Protein AF-A0A1Y1NAJ1-F1 (afdb_monomer)

Mean predicted aligned error: 9.15 Å

Foldseek 3Di:
DVLLDQWDWDDDPFKIWIDHPVDTDIDGPVCVVVVVPDPDPPPPDDDDLVVNVVVDDLAQDPVVLVVLVLVLVPDDDPDPVCSLVVCVSVQVNSCVRQPPTDDSSHRPNPNVVSVPDDPPDDDDD

Sequence (125 aa):
ELVYSRRAVFFFEDAVTWECHCDLWQGSAANMTKILRGKKPACTNRLSEAAFAFQHTEWPDMDEYARLAMDYSMRRVTMVDDSISAFAGVTHVLSRIFQGGFAYGMPLMFIDIALLWRPQATIRR

Nearest PDB structures (foldseek):
  6irz-assembly1_A  TM=4.802E-01  e=8.568E-01  Danio rerio
  6irx-assembly1_A  TM=4.973E-01  e=1.321E+00  Danio rerio

Solvent-accessible surface area (backbone atoms only — not comparable to full-atom values): 8013 Å² total; per-residue (Å²): 107,76,72,74,47,70,59,51,76,46,80,53,98,67,35,36,35,42,38,39,92,85,49,79,46,75,46,42,68,92,49,47,74,68,55,74,69,50,90,69,81,78,84,74,77,75,77,56,69,60,81,64,47,79,81,53,69,95,56,70,52,66,68,61,50,50,50,55,52,50,64,53,67,74,51,90,62,95,54,69,89,47,47,61,68,69,46,41,59,48,52,60,62,47,33,81,53,31,56,90,22,62,57,98,88,33,48,55,71,46,41,80,62,50,70,68,66,70,75,91,62,85,81,82,128

pLDDT: mean 78.79, std 12.57, range [47.34, 96.12]

Secondary structure (DSSP, 8-state):
--TT-SEEEEE-SSEEEEEETTEEEEEEGGGHHHHHTS-PPP--PPPPTHHHHTTS-SS--HHHHHHHHHHHHTS--S-STTHHHHHHHHHHHHTTTSTT-EETTEEGGGHHHHTT---SS----

Organism: Photinus pyralis (NCBI:txid7054)

Structure (mmCIF, N/CA/C/O backbone):
data_AF-A0A1Y1NAJ1-F1
#
_entry.id   AF-A0A1Y1NAJ1-F1
#
loop_
_atom_site.group_PDB
_atom_site.id
_atom_site.type_symbol
_atom_site.label_atom_id
_atom_site.label_alt_id
_atom_site.label_comp_id
_atom_site.label_asym_id
_atom_site.label_entity_id
_atom_site.label_seq_id
_atom_site.pdbx_PDB_ins_code
_atom_site.Cartn_x
_atom_site.Cartn_y
_atom_site.Cartn_z
_atom_site.occupancy
_atom_site.B_iso_or_equiv
_atom_site.auth_seq_id
_atom_site.auth_comp_id
_atom_site.auth_asym_id
_atom_site.auth_atom_id
_atom_site.pdbx_PDB_model_num
ATOM 1 N N . GLU A 1 1 ? -4.974 0.702 2.551 1.00 57.81 1 GLU A N 1
ATOM 2 C CA . GLU A 1 1 ? -4.559 0.054 3.808 1.00 57.81 1 GLU A CA 1
ATOM 3 C C . GLU A 1 1 ? -5.310 -1.238 4.075 1.00 57.81 1 GLU A C 1
ATOM 5 O O . GLU A 1 1 ? -4.630 -2.234 4.235 1.00 57.81 1 GLU A O 1
ATOM 10 N N . LEU A 1 2 ? -6.654 -1.288 4.042 1.00 70.44 2 LEU A N 1
ATOM 11 C CA . LEU A 1 2 ? -7.366 -2.578 4.182 1.00 70.44 2 LEU A CA 1
ATOM 12 C C . LEU A 1 2 ? -6.961 -3.613 3.134 1.00 70.44 2 LEU A C 1
ATOM 14 O O . LEU A 1 2 ? -6.801 -4.786 3.451 1.00 70.44 2 LEU A O 1
ATOM 18 N N . VAL A 1 3 ? -6.743 -3.148 1.906 1.00 69.62 3 VAL A N 1
ATOM 19 C CA . VAL A 1 3 ? -6.163 -3.932 0.818 1.00 69.62 3 VAL A CA 1
ATOM 20 C C . VAL A 1 3 ? -4.799 -4.481 1.282 1.00 69.62 3 VAL A C 1
ATOM 22 O O . VAL A 1 3 ? -3.856 -3.719 1.492 1.00 69.62 3 VAL A O 1
ATOM 25 N N . TYR A 1 4 ? -4.767 -5.795 1.535 1.00 72.88 4 TYR A N 1
ATOM 26 C CA . TYR A 1 4 ? -3.705 -6.620 2.152 1.00 72.88 4 TYR A CA 1
ATOM 27 C C . TYR A 1 4 ? -3.408 -6.464 3.648 1.00 72.88 4 TYR A C 1
ATOM 29 O O . TYR A 1 4 ? -2.492 -7.123 4.155 1.00 72.88 4 TYR A O 1
ATOM 37 N N . SER A 1 5 ? -4.173 -5.674 4.401 1.00 76.19 5 SER A N 1
ATOM 38 C CA . SER A 1 5 ? -4.005 -5.650 5.857 1.00 76.19 5 SER A CA 1
ATOM 39 C C . SER A 1 5 ? -4.424 -6.979 6.472 1.00 76.19 5 SER A C 1
ATOM 41 O O . SER A 1 5 ? -5.558 -7.426 6.340 1.00 76.19 5 SER A O 1
ATOM 43 N N . ARG A 1 6 ? -3.506 -7.613 7.209 1.00 75.25 6 ARG A N 1
ATOM 44 C CA . ARG A 1 6 ? -3.812 -8.846 7.962 1.00 75.25 6 ARG A CA 1
ATOM 45 C C . ARG A 1 6 ? -4.620 -8.582 9.228 1.00 75.25 6 ARG A C 1
ATOM 47 O O . ARG A 1 6 ? -5.241 -9.494 9.776 1.00 75.25 6 ARG A O 1
ATOM 54 N N . ARG A 1 7 ? -4.469 -7.368 9.753 1.00 80.31 7 ARG A N 1
ATOM 55 C CA . ARG A 1 7 ? -5.064 -6.864 10.984 1.00 80.31 7 ARG A CA 1
ATOM 56 C C . ARG A 1 7 ? -5.368 -5.394 10.753 1.00 80.31 7 ARG A C 1
ATOM 58 O O . ARG A 1 7 ? -4.480 -4.683 10.288 1.00 80.31 7 ARG A O 1
ATOM 65 N N . ALA A 1 8 ? -6.571 -4.960 11.084 1.00 83.69 8 ALA A N 1
ATOM 66 C CA . ALA A 1 8 ? -6.966 -3.566 10.976 1.00 83.69 8 ALA A CA 1
ATOM 67 C C . ALA A 1 8 ? -7.537 -3.087 12.307 1.00 83.69 8 ALA A C 1
ATOM 69 O O . ALA A 1 8 ? -8.144 -3.857 13.052 1.00 83.69 8 ALA A O 1
ATOM 70 N N . VAL A 1 9 ? -7.305 -1.812 12.613 1.00 85.62 9 VAL A N 1
ATOM 71 C CA . VAL A 1 9 ? -7.950 -1.123 13.729 1.00 85.62 9 VAL A CA 1
ATOM 72 C C . VAL A 1 9 ? -8.700 0.069 13.171 1.00 85.62 9 VAL A C 1
ATOM 74 O O . VAL A 1 9 ? -8.114 0.911 12.497 1.00 85.62 9 VAL A O 1
ATOM 77 N N . PHE A 1 10 ? -9.987 0.141 13.479 1.00 86.12 10 PHE A N 1
ATOM 78 C CA . PHE A 1 10 ? -10.861 1.246 13.133 1.00 86.12 10 PHE A CA 1
ATOM 79 C C . PHE A 1 10 ? -11.200 2.026 14.388 1.00 86.12 10 PHE A C 1
ATOM 81 O O . PHE A 1 10 ? -11.637 1.453 15.390 1.00 86.12 10 PHE A O 1
ATOM 88 N N . PHE A 1 11 ? -11.026 3.336 14.306 1.00 85.75 11 PHE A N 1
ATOM 89 C CA . PHE A 1 11 ? -11.429 4.268 15.342 1.00 85.75 11 PHE A CA 1
ATOM 90 C C . PHE A 1 11 ? -12.707 4.966 14.885 1.00 85.75 11 PHE A C 1
ATOM 92 O O . PHE A 1 11 ? -12.735 5.602 13.834 1.00 85.75 11 PHE A O 1
ATOM 99 N N . PHE A 1 12 ? -13.757 4.819 15.680 1.00 85.81 12 PHE A N 1
ATOM 100 C CA . PHE A 1 12 ? -15.009 5.559 15.591 1.00 85.81 12 PHE A CA 1
ATOM 101 C C . PHE A 1 12 ? -15.105 6.499 16.797 1.00 85.81 12 PHE A C 1
ATOM 103 O O . PHE A 1 12 ? -14.289 6.414 17.713 1.00 85.81 12 PHE A O 1
ATOM 110 N N . GLU A 1 13 ? -16.109 7.374 16.809 1.00 86.69 13 GLU A N 1
ATOM 111 C CA . GLU A 1 13 ? -16.298 8.360 17.882 1.00 86.69 13 GLU A CA 1
ATOM 112 C C . GLU A 1 13 ? -16.389 7.696 19.270 1.00 86.69 13 GLU A C 1
ATOM 114 O O . GLU A 1 13 ? -15.624 8.040 20.168 1.00 86.69 13 GLU A O 1
ATOM 119 N N . ASP A 1 14 ? -17.210 6.646 19.401 1.00 86.06 14 ASP A N 1
ATOM 120 C CA . ASP A 1 14 ? -17.446 5.957 20.683 1.00 86.06 14 ASP A CA 1
ATOM 121 C C . ASP A 1 14 ? -16.907 4.517 20.746 1.00 86.06 14 ASP A C 1
ATOM 123 O O . ASP A 1 14 ? -17.021 3.832 21.774 1.00 86.06 14 ASP A O 1
ATOM 127 N N . ALA A 1 15 ? -16.316 4.028 19.653 1.00 83.88 15 ALA A N 1
ATOM 128 C CA . ALA A 1 15 ? -15.922 2.632 19.513 1.00 83.88 15 ALA A CA 1
ATOM 129 C C . ALA A 1 15 ? -14.570 2.464 18.820 1.00 83.88 15 ALA A C 1
ATOM 131 O O . ALA A 1 15 ? -14.211 3.186 17.898 1.00 83.88 15 ALA A O 1
ATOM 132 N N . VAL A 1 16 ? -13.847 1.429 19.227 1.00 86.19 16 VAL A N 1
ATOM 133 C CA . VAL A 1 16 ? -12.663 0.926 18.541 1.00 86.19 16 VAL A CA 1
ATOM 134 C C . VAL A 1 16 ? -12.959 -0.497 18.109 1.00 86.19 16 VAL A C 1
ATOM 136 O O . VAL A 1 16 ? -13.377 -1.328 18.917 1.00 86.19 16 VAL A O 1
ATOM 139 N N . THR A 1 17 ? -12.738 -0.774 16.832 1.00 86.81 17 THR A N 1
ATOM 140 C CA . THR A 1 17 ? -12.868 -2.118 16.272 1.00 86.81 17 THR A CA 1
ATOM 141 C C . THR A 1 17 ? -11.488 -2.602 15.874 1.00 86.81 17 THR A C 1
ATOM 143 O O . THR A 1 17 ? -10.755 -1.881 15.211 1.00 86.81 17 THR A O 1
ATOM 146 N N . TRP A 1 18 ? -11.114 -3.803 16.288 1.00 84.62 18 TRP A N 1
ATOM 147 C CA . TRP A 1 18 ? -9.959 -4.516 15.766 1.00 84.62 18 TRP A CA 1
ATOM 148 C C . TRP A 1 18 ? -10.478 -5.732 15.025 1.00 84.62 18 TRP A C 1
ATOM 150 O O . TRP A 1 18 ? -11.289 -6.481 15.562 1.00 84.62 18 TRP A O 1
ATOM 160 N N . GLU A 1 19 ? -9.986 -5.956 13.823 1.00 83.81 19 GLU A N 1
ATOM 161 C CA . GLU A 1 19 ? -10.303 -7.159 13.075 1.00 83.81 19 GLU A CA 1
ATOM 162 C C . GLU A 1 19 ? -9.037 -7.832 12.577 1.00 83.81 19 GLU A C 1
ATOM 164 O O . GLU A 1 19 ? -8.013 -7.204 12.292 1.00 83.81 19 GLU A O 1
ATOM 169 N N . CYS A 1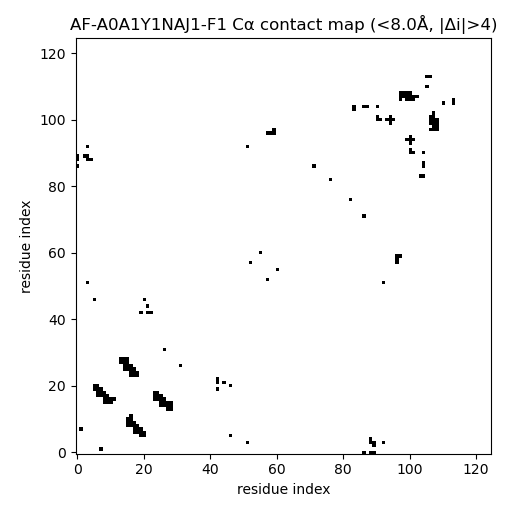 20 ? -9.125 -9.144 12.463 1.00 82.38 20 CYS A N 1
ATOM 170 C CA . CYS A 1 20 ? -8.209 -9.969 11.714 1.00 82.38 20 CYS A CA 1
ATOM 171 C C . CYS A 1 20 ? -9.001 -11.132 11.114 1.00 82.38 20 CYS A C 1
ATOM 173 O O . CYS A 1 20 ? -10.161 -11.355 11.442 1.00 82.38 20 CYS A O 1
ATOM 175 N N . HIS A 1 21 ? -8.351 -11.958 10.306 1.00 78.25 21 HIS A N 1
ATOM 176 C CA . HIS A 1 21 ? -9.003 -13.148 9.755 1.00 78.25 21 HIS A CA 1
ATOM 177 C C . HIS A 1 21 ? -9.461 -14.194 10.784 1.00 78.25 21 HIS A C 1
ATOM 179 O O . HIS A 1 21 ? -10.247 -15.073 10.447 1.00 78.25 21 HIS A O 1
ATOM 185 N N . CYS A 1 22 ? -8.902 -14.158 11.997 1.00 75.81 22 CYS A N 1
ATOM 186 C CA . CYS A 1 22 ? -9.213 -15.101 13.067 1.00 75.81 22 CYS A CA 1
ATOM 187 C C . CYS A 1 22 ? -10.423 -14.663 13.900 1.00 75.81 22 CYS A C 1
ATOM 189 O O . CYS A 1 22 ? -11.040 -15.498 14.553 1.00 75.81 22 CYS A O 1
ATOM 191 N N . ASP A 1 23 ? -10.641 -13.353 14.009 1.00 76.81 23 ASP A N 1
ATOM 192 C CA . ASP A 1 23 ? -11.385 -12.761 15.115 1.00 76.81 23 ASP A CA 1
ATOM 193 C C . ASP A 1 23 ? -11.731 -11.300 14.799 1.00 76.81 23 ASP A C 1
ATOM 195 O O . ASP A 1 23 ? -10.928 -10.570 14.209 1.00 76.81 23 ASP A O 1
ATOM 199 N N . LEU A 1 24 ? -12.920 -10.887 15.227 1.00 81.38 24 LEU A N 1
ATOM 200 C CA . LEU A 1 24 ? -13.433 -9.529 15.136 1.00 81.38 24 LEU A CA 1
ATOM 201 C C . LEU A 1 24 ? -13.774 -9.080 16.550 1.00 81.38 24 LEU A C 1
ATOM 203 O O . LEU A 1 24 ? -14.589 -9.687 17.242 1.00 81.38 24 LEU A O 1
ATOM 207 N N . TRP A 1 25 ? -13.176 -7.976 16.967 1.00 79.38 25 TRP A N 1
ATOM 208 C CA . TRP A 1 25 ? -13.399 -7.403 18.276 1.00 79.38 25 TRP A CA 1
ATOM 209 C C . TRP A 1 25 ? -13.857 -5.958 18.159 1.00 79.38 25 TRP A C 1
ATOM 211 O O . TRP A 1 25 ? -13.247 -5.158 17.458 1.00 79.38 25 TRP A O 1
ATOM 221 N N . GLN A 1 26 ? -14.869 -5.601 18.939 1.00 80.56 26 GLN A N 1
ATOM 222 C CA . GLN A 1 26 ? -15.329 -4.231 19.094 1.00 80.56 26 GLN A CA 1
ATOM 223 C C . GLN A 1 26 ? -15.395 -3.893 20.583 1.00 80.56 26 GLN A C 1
ATOM 225 O O . GLN A 1 26 ? -15.893 -4.677 21.393 1.00 80.56 26 GLN A O 1
ATOM 230 N N . GLY A 1 27 ? -14.880 -2.730 20.964 1.00 76.00 27 GLY A N 1
ATOM 231 C CA . GLY A 1 27 ? -14.983 -2.224 22.327 1.00 76.00 27 GLY A CA 1
ATOM 232 C C . GLY A 1 27 ? -15.138 -0.714 22.360 1.00 76.00 27 GLY A C 1
ATOM 233 O O . GLY A 1 27 ? -14.733 -0.015 21.440 1.00 76.00 27 GLY A O 1
ATOM 234 N N . SER A 1 28 ? -15.722 -0.198 23.439 1.00 76.81 28 SER A N 1
ATOM 235 C CA . SER A 1 28 ? -15.787 1.247 23.670 1.00 76.81 28 SER A CA 1
ATOM 236 C C . SER A 1 28 ? -14.439 1.779 24.162 1.00 76.81 28 SER A C 1
ATOM 238 O O . SER A 1 28 ? -13.753 1.108 24.947 1.00 76.81 28 SER A O 1
ATOM 240 N N . ALA A 1 29 ? -14.085 3.003 23.757 1.00 68.38 29 ALA A N 1
ATOM 241 C CA . ALA A 1 29 ? -12.868 3.694 24.192 1.00 68.38 29 ALA A CA 1
ATOM 242 C C . ALA A 1 29 ? -12.727 3.736 25.730 1.00 68.38 29 ALA A C 1
ATOM 244 O O . ALA A 1 29 ? -11.625 3.578 26.259 1.00 68.38 29 ALA A O 1
ATOM 245 N N . ALA A 1 30 ? -13.847 3.822 26.458 1.00 68.12 30 ALA A N 1
ATOM 246 C CA . ALA A 1 30 ? -13.886 3.854 27.922 1.00 68.12 30 ALA A CA 1
ATOM 247 C C . ALA A 1 30 ? -13.422 2.548 28.605 1.00 68.12 30 ALA A C 1
ATOM 249 O O . ALA A 1 30 ? -13.000 2.570 29.760 1.00 68.12 30 ALA A O 1
ATOM 250 N N . ASN A 1 31 ? -13.468 1.404 27.910 1.00 64.88 31 ASN A N 1
ATOM 251 C CA . ASN A 1 31 ? -13.120 0.087 28.464 1.00 64.88 31 ASN A CA 1
ATOM 252 C C . ASN A 1 31 ? -11.846 -0.524 27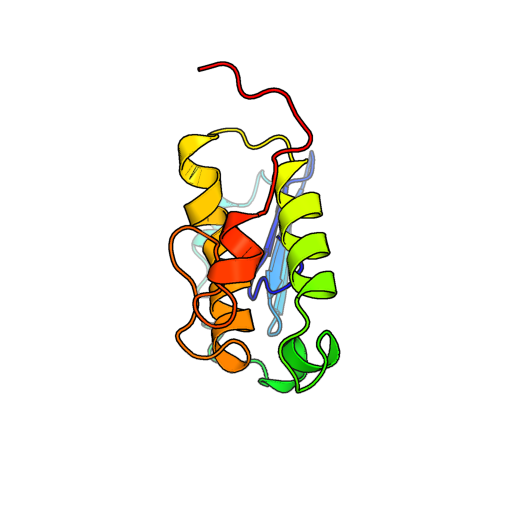.854 1.00 64.88 31 ASN A C 1
ATOM 254 O O . ASN A 1 31 ? -11.504 -1.671 28.159 1.00 64.88 31 ASN A O 1
ATOM 258 N N . MET A 1 32 ? -11.105 0.230 27.034 1.00 63.28 32 MET A N 1
ATOM 259 C CA . MET A 1 32 ? -9.930 -0.266 26.306 1.00 63.28 32 MET A CA 1
ATOM 260 C C . MET A 1 32 ? -8.851 -0.852 27.239 1.00 63.28 32 MET A C 1
ATOM 262 O O . MET A 1 32 ? -8.270 -1.898 26.951 1.00 63.28 32 MET A O 1
ATOM 266 N N . THR A 1 33 ? -8.637 -0.251 28.414 1.00 62.91 33 THR A N 1
ATOM 267 C CA . THR A 1 33 ? -7.625 -0.686 29.399 1.00 62.91 33 THR A CA 1
ATOM 268 C C . THR A 1 33 ? -7.950 -2.019 30.079 1.00 62.91 33 THR A C 1
ATOM 270 O O . THR A 1 33 ? -7.040 -2.800 30.362 1.00 62.91 33 THR A O 1
ATOM 273 N N . LYS A 1 34 ? -9.233 -2.324 30.317 1.00 61.94 34 LYS A N 1
ATOM 274 C CA . LYS A 1 34 ? -9.662 -3.633 30.845 1.00 61.94 34 LYS A CA 1
ATOM 275 C C . LYS A 1 34 ? -9.476 -4.739 29.811 1.00 61.94 34 LYS A C 1
ATOM 277 O O . LYS A 1 34 ? -9.191 -5.876 30.174 1.00 61.94 34 LYS A O 1
ATOM 282 N N . ILE A 1 35 ? -9.601 -4.396 28.533 1.00 57.28 35 ILE A N 1
ATOM 283 C CA . ILE A 1 35 ? -9.610 -5.362 27.436 1.00 57.28 35 ILE A CA 1
ATOM 284 C C . ILE A 1 35 ? -8.189 -5.688 26.958 1.00 57.28 35 ILE A C 1
ATOM 286 O O . ILE A 1 35 ? -7.901 -6.853 26.694 1.00 57.28 35 ILE A O 1
ATOM 290 N N . LEU A 1 36 ? -7.271 -4.713 26.951 1.00 61.75 36 LEU A N 1
ATOM 291 C CA . LEU A 1 36 ? -5.839 -4.946 26.697 1.00 61.75 36 LEU A CA 1
ATOM 292 C C . LEU A 1 36 ? -5.172 -5.845 27.756 1.00 61.75 36 LEU A C 1
ATOM 294 O O . LEU A 1 36 ? -4.140 -6.450 27.487 1.00 61.75 36 LEU A O 1
ATOM 298 N N . ARG A 1 37 ? -5.758 -5.948 28.958 1.00 61.03 37 ARG A N 1
ATOM 299 C CA . ARG A 1 37 ? -5.285 -6.837 30.034 1.00 61.03 37 ARG A CA 1
ATOM 300 C C . ARG A 1 37 ? -5.771 -8.284 29.904 1.00 61.03 37 ARG A C 1
ATOM 302 O O . ARG A 1 37 ? -5.236 -9.157 30.585 1.00 61.03 37 ARG A O 1
ATOM 309 N N . GLY A 1 38 ? -6.772 -8.556 29.067 1.00 61.03 38 GLY A N 1
ATOM 310 C CA . GLY A 1 38 ? -7.253 -9.916 28.832 1.00 61.03 38 GLY A CA 1
ATOM 311 C C . GLY A 1 38 ? -6.254 -10.713 27.993 1.00 61.03 38 GLY A C 1
ATOM 312 O O . GLY A 1 38 ? -5.795 -10.233 26.959 1.00 61.03 38 GLY A O 1
ATOM 313 N N . LYS A 1 39 ? -5.932 -11.949 28.402 1.00 57.88 39 LYS A N 1
ATOM 314 C CA . LYS A 1 39 ? -5.173 -12.892 27.564 1.00 57.88 39 LYS A CA 1
ATOM 315 C C . LYS A 1 39 ? -6.032 -13.291 26.360 1.00 57.88 39 LYS A C 1
ATOM 317 O O . LYS A 1 39 ? -6.752 -14.282 26.419 1.00 57.88 39 LYS A O 1
ATOM 322 N N . LYS A 1 40 ? -5.985 -12.510 25.281 1.00 63.97 40 LYS A N 1
ATOM 323 C CA . LYS A 1 40 ? -6.564 -12.929 24.002 1.00 63.97 40 LYS A CA 1
ATOM 324 C C . LYS A 1 40 ? -5.682 -14.027 23.397 1.00 63.97 40 LYS A C 1
ATOM 326 O O . LYS A 1 40 ? -4.455 -13.917 23.485 1.00 63.97 40 LYS A O 1
ATOM 331 N N . PRO A 1 41 ? -6.265 -15.086 22.810 1.00 64.06 41 PRO A N 1
ATOM 332 C CA . PRO A 1 41 ? -5.480 -16.069 22.080 1.00 64.06 41 PRO A CA 1
ATOM 333 C C . PRO A 1 41 ? -4.710 -15.355 20.965 1.00 64.06 41 PRO A C 1
ATOM 335 O O . PRO A 1 41 ? -5.253 -14.502 20.261 1.00 64.06 41 PRO A O 1
ATOM 338 N N . ALA A 1 42 ? -3.421 -15.661 20.828 1.00 68.06 42 ALA A N 1
ATOM 339 C CA . ALA A 1 42 ? -2.634 -15.120 19.733 1.00 68.06 42 ALA A CA 1
ATOM 340 C C . ALA A 1 42 ? -3.244 -15.603 18.408 1.00 68.06 42 ALA A C 1
ATOM 342 O O . ALA A 1 42 ? -3.466 -16.799 18.233 1.00 68.06 42 ALA A O 1
ATOM 343 N N . CYS A 1 43 ? -3.508 -14.686 17.473 1.00 70.31 43 CYS A N 1
ATOM 344 C CA . CYS A 1 43 ? -3.931 -15.049 16.119 1.00 70.31 43 CYS A CA 1
ATOM 345 C C . CYS A 1 43 ? -2.727 -15.673 15.393 1.00 70.31 43 CYS A C 1
ATOM 347 O O . CYS A 1 43 ? -1.909 -14.965 14.795 1.00 70.31 43 CYS A O 1
ATOM 349 N N . THR A 1 44 ? -2.590 -16.993 15.559 1.00 69.19 44 THR A N 1
ATOM 350 C CA . THR A 1 44 ? -1.545 -17.864 14.997 1.00 69.19 44 THR A CA 1
ATOM 351 C C . THR A 1 44 ? -1.977 -18.544 13.706 1.00 69.19 44 THR A C 1
ATOM 353 O O . THR A 1 44 ? -1.122 -19.090 13.005 1.00 69.19 44 THR A O 1
ATOM 356 N N . ASN A 1 45 ? -3.273 -18.502 13.371 1.00 68.62 45 ASN A N 1
ATOM 357 C CA . ASN A 1 45 ? -3.740 -19.007 12.092 1.00 68.62 45 ASN A CA 1
ATOM 358 C C . ASN A 1 45 ? -3.023 -18.252 10.973 1.00 68.62 45 ASN A C 1
ATOM 360 O O . ASN A 1 45 ? -2.843 -17.031 10.998 1.00 68.62 45 ASN A O 1
ATOM 364 N N . ARG A 1 46 ? -2.531 -19.019 10.005 1.00 62.00 46 ARG A N 1
ATOM 365 C CA . ARG A 1 46 ? -2.014 -18.446 8.775 1.00 62.00 46 ARG A CA 1
ATOM 366 C C . ARG A 1 46 ? -3.218 -18.169 7.898 1.00 62.00 46 ARG A C 1
ATOM 368 O O . ARG A 1 46 ? -3.976 -19.083 7.587 1.00 62.00 46 ARG A O 1
ATOM 375 N N . LEU A 1 47 ? -3.362 -16.918 7.477 1.00 64.94 47 LEU A N 1
ATOM 376 C CA . LEU A 1 47 ? -4.179 -16.618 6.313 1.00 64.94 47 LEU A CA 1
ATOM 377 C C . LEU A 1 47 ? -3.670 -17.473 5.163 1.00 64.94 47 LEU A C 1
ATOM 379 O O . LEU A 1 47 ? -2.469 -17.451 4.874 1.00 64.94 47 LEU A O 1
ATOM 383 N N . SER A 1 48 ? -4.578 -18.233 4.548 1.00 63.12 48 SER A N 1
ATOM 384 C CA . SER A 1 48 ? -4.279 -18.864 3.270 1.00 63.12 48 SER A CA 1
ATOM 385 C C . SER A 1 48 ? -3.746 -17.782 2.344 1.00 63.12 48 SER A C 1
ATOM 387 O O . SER A 1 48 ? -4.294 -16.683 2.285 1.00 63.12 48 SER A O 1
ATOM 389 N N . GLU A 1 49 ? -2.667 -18.078 1.635 1.00 56.69 49 GLU A N 1
ATOM 390 C CA . GLU A 1 49 ? -2.131 -17.181 0.617 1.00 56.69 49 GLU A CA 1
ATOM 391 C C . GLU A 1 49 ? -3.206 -16.812 -0.415 1.00 56.69 49 GLU A C 1
ATOM 393 O O . GLU A 1 49 ? -3.295 -15.656 -0.821 1.00 56.69 49 GLU A O 1
ATOM 398 N N . ALA A 1 50 ? -4.134 -17.739 -0.679 1.00 57.44 50 ALA A N 1
ATOM 399 C CA . ALA A 1 50 ? -5.322 -17.518 -1.493 1.00 57.44 50 ALA A CA 1
ATOM 400 C C . ALA A 1 50 ? -6.225 -16.380 -0.975 1.00 57.44 50 ALA A C 1
ATOM 402 O O . ALA A 1 50 ? -6.811 -15.657 -1.770 1.00 57.44 50 ALA A O 1
ATOM 403 N N . ALA A 1 51 ? -6.298 -16.151 0.342 1.00 59.34 51 ALA A N 1
ATOM 404 C CA . ALA A 1 51 ? -7.107 -15.072 0.918 1.00 5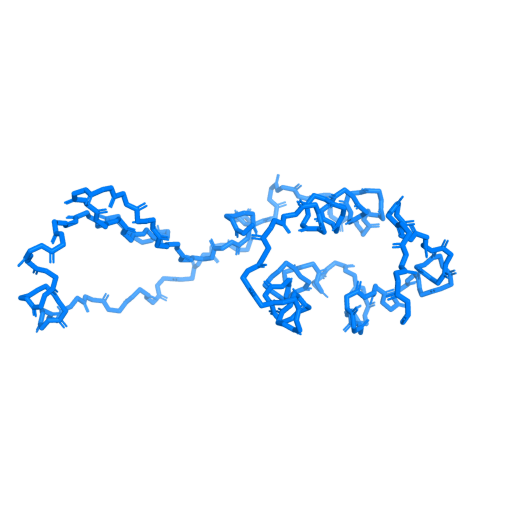9.34 51 ALA A CA 1
ATOM 405 C C . ALA A 1 51 ? -6.612 -13.668 0.523 1.00 59.34 51 ALA A C 1
ATOM 407 O O . ALA A 1 51 ? -7.377 -12.711 0.584 1.00 59.34 51 ALA A O 1
ATOM 408 N N . PHE A 1 52 ? -5.348 -13.554 0.106 1.00 58.50 52 PHE A N 1
ATOM 409 C CA . PHE A 1 52 ? -4.788 -12.343 -0.495 1.00 58.50 52 PHE A CA 1
ATOM 410 C C . PHE A 1 52 ? -4.686 -12.441 -2.023 1.00 58.50 52 PHE A C 1
ATOM 412 O O . PHE A 1 52 ? -4.689 -11.418 -2.697 1.00 58.50 52 PHE A O 1
ATOM 419 N N . ALA A 1 53 ? -4.597 -13.661 -2.562 1.00 48.22 53 ALA A N 1
ATOM 420 C CA . ALA A 1 53 ? -4.308 -13.926 -3.969 1.00 48.22 53 ALA A CA 1
ATOM 421 C C . ALA A 1 53 ? -5.541 -13.997 -4.887 1.00 48.22 53 ALA A C 1
ATOM 423 O O . ALA A 1 53 ? -5.369 -14.012 -6.095 1.00 48.22 53 ALA A O 1
ATOM 424 N N . PHE A 1 54 ? -6.775 -13.966 -4.371 1.00 47.34 54 PHE A N 1
ATOM 425 C CA . PHE A 1 54 ? -7.959 -13.796 -5.234 1.00 47.34 54 PHE A CA 1
ATOM 426 C C . PHE A 1 54 ? -8.182 -12.348 -5.707 1.00 47.34 54 PHE A C 1
ATOM 428 O O . PHE A 1 54 ? -9.119 -12.101 -6.462 1.00 47.34 54 PHE A O 1
ATOM 435 N N . GLN A 1 55 ? -7.358 -11.389 -5.262 1.00 56.75 55 GLN A N 1
ATOM 436 C CA . GLN A 1 55 ? -7.431 -9.995 -5.718 1.00 56.75 55 GLN A CA 1
ATOM 437 C C . GLN A 1 55 ? -6.482 -9.683 -6.883 1.00 56.75 55 GLN A C 1
ATOM 439 O O . GLN A 1 55 ? -6.705 -8.678 -7.541 1.00 56.75 55 GLN A O 1
ATOM 444 N N . HIS A 1 56 ? -5.496 -10.543 -7.172 1.00 60.44 56 HIS A N 1
ATOM 445 C CA . HIS A 1 56 ? -4.492 -10.323 -8.221 1.00 60.44 56 HIS A CA 1
ATOM 446 C C . HIS A 1 56 ? -4.516 -11.422 -9.256 1.00 60.44 56 HIS A C 1
ATOM 448 O O . HIS A 1 56 ? -4.812 -12.578 -8.956 1.00 60.44 56 HIS A O 1
ATOM 454 N N . THR A 1 57 ? -4.119 -11.071 -10.472 1.00 64.50 57 THR A N 1
ATOM 455 C CA . THR A 1 57 ? -3.759 -12.084 -11.460 1.00 64.50 57 THR A CA 1
ATOM 456 C C . THR A 1 57 ? -2.516 -12.847 -10.981 1.00 64.50 57 THR A C 1
ATOM 458 O O . THR A 1 57 ? -1.693 -12.309 -10.241 1.00 64.50 57 THR A O 1
ATOM 461 N N . GLU A 1 58 ? -2.342 -14.100 -11.409 1.00 73.94 58 GLU A N 1
ATOM 462 C CA . GLU A 1 58 ? -1.129 -14.891 -11.112 1.00 73.94 58 GLU A CA 1
ATOM 463 C C . GLU A 1 58 ? 0.152 -14.279 -11.718 1.00 73.94 58 GLU A C 1
ATOM 465 O O . GLU A 1 58 ? 1.260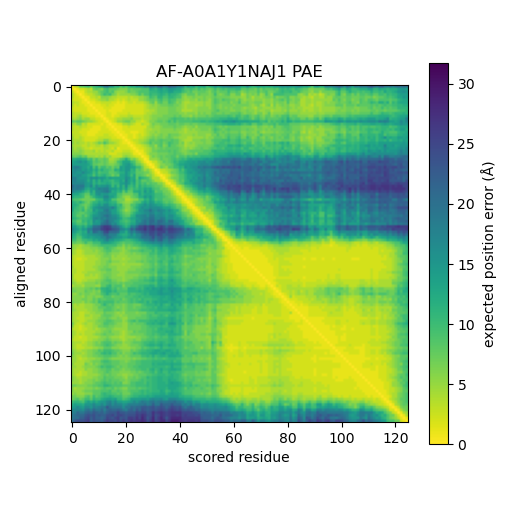 -14.753 -11.468 1.00 73.94 58 GLU A O 1
ATOM 470 N N . TRP A 1 59 ? 0.000 -13.218 -12.511 1.00 83.00 59 TRP A N 1
ATOM 471 C CA . TRP A 1 59 ? 1.048 -12.528 -13.237 1.00 83.00 59 TRP A CA 1
ATOM 472 C C . TRP A 1 59 ? 1.233 -11.105 -12.692 1.00 83.00 59 TRP A C 1
ATOM 474 O O . TRP A 1 59 ? 0.292 -10.496 -12.179 1.00 83.00 59 TRP A O 1
ATOM 484 N N . PRO A 1 60 ? 2.447 -10.544 -12.779 1.00 89.12 60 PRO A N 1
ATOM 485 C CA . PRO A 1 60 ? 2.700 -9.195 -12.298 1.00 89.12 60 PRO A CA 1
ATOM 486 C C . PRO A 1 60 ? 2.038 -8.163 -13.230 1.00 89.12 60 PRO A C 1
ATOM 488 O O . PRO A 1 60 ? 2.512 -7.913 -14.337 1.00 89.12 60 PRO A O 1
ATOM 491 N N . ASP A 1 61 ? 0.934 -7.569 -12.770 1.00 89.19 61 ASP A N 1
ATOM 492 C CA . ASP A 1 61 ? 0.162 -6.546 -13.486 1.00 89.19 61 ASP A CA 1
ATOM 493 C C . ASP A 1 61 ? 0.597 -5.133 -13.050 1.00 89.19 61 ASP A C 1
ATOM 495 O O . ASP A 1 61 ? 0.334 -4.676 -11.931 1.00 89.19 61 ASP A O 1
ATOM 499 N N . MET A 1 62 ? 1.282 -4.428 -13.954 1.00 88.81 62 MET A N 1
ATOM 500 C CA . MET A 1 62 ? 1.754 -3.063 -13.715 1.00 88.81 62 MET A CA 1
ATOM 501 C C . MET A 1 62 ? 0.632 -2.024 -13.658 1.00 88.81 62 MET A C 1
ATOM 503 O O . MET A 1 62 ? 0.786 -1.032 -12.944 1.00 88.81 62 MET A O 1
ATOM 507 N N . ASP A 1 63 ? -0.486 -2.231 -14.354 1.00 88.12 63 ASP A N 1
ATOM 508 C CA . ASP A 1 63 ? -1.626 -1.311 -14.318 1.00 88.12 63 ASP A CA 1
ATOM 509 C C . ASP A 1 63 ? -2.349 -1.412 -12.977 1.00 88.12 63 ASP A C 1
ATOM 511 O O . ASP A 1 63 ? -2.739 -0.406 -12.378 1.00 88.12 63 ASP A O 1
ATOM 515 N N . GLU A 1 64 ? -2.496 -2.632 -12.465 1.00 87.25 64 GLU A N 1
ATOM 516 C CA . GLU A 1 64 ? -3.012 -2.860 -11.123 1.00 87.25 64 GLU A CA 1
ATOM 517 C C . GLU A 1 64 ? -2.108 -2.242 -10.055 1.00 87.25 64 GLU A C 1
ATOM 519 O O . GLU A 1 64 ? -2.588 -1.512 -9.180 1.00 87.25 64 GLU A O 1
ATOM 524 N N . TYR A 1 65 ? -0.797 -2.464 -10.160 1.00 89.69 65 TYR A N 1
ATOM 525 C CA . TYR A 1 65 ? 0.158 -1.841 -9.256 1.00 89.69 65 TYR A CA 1
ATOM 526 C C . TYR A 1 65 ? 0.089 -0.307 -9.308 1.00 89.69 65 TYR A C 1
ATOM 528 O O . TYR A 1 65 ? 0.058 0.347 -8.261 1.00 89.69 65 TYR A O 1
ATOM 536 N N . ALA A 1 66 ? 0.009 0.273 -10.509 1.00 89.88 66 ALA A N 1
ATOM 537 C CA . ALA A 1 66 ? -0.122 1.712 -10.695 1.00 89.88 66 ALA A CA 1
ATOM 538 C C . ALA A 1 66 ? -1.381 2.255 -10.009 1.00 89.88 66 ALA A C 1
ATOM 540 O O . ALA A 1 66 ? -1.301 3.270 -9.317 1.00 89.88 66 ALA A O 1
ATOM 541 N N . ARG A 1 67 ? -2.527 1.570 -10.134 1.00 87.19 67 ARG A N 1
ATOM 542 C CA . ARG A 1 67 ? -3.768 1.942 -9.432 1.00 87.19 67 ARG A CA 1
ATOM 543 C C . ARG A 1 67 ? -3.588 1.938 -7.916 1.00 87.19 67 ARG A C 1
ATOM 545 O O . ARG A 1 67 ? -3.917 2.930 -7.275 1.00 87.19 67 ARG A O 1
ATOM 552 N N . LEU A 1 68 ? -3.002 0.882 -7.350 1.00 88.56 68 LEU A N 1
ATOM 553 C CA . LEU A 1 68 ? -2.751 0.788 -5.906 1.00 88.56 68 LEU A CA 1
ATOM 554 C C . LEU A 1 68 ? -1.831 1.907 -5.398 1.00 88.56 68 LEU A C 1
ATOM 556 O O . LEU A 1 68 ? -2.102 2.506 -4.355 1.00 88.56 68 LEU A O 1
ATOM 560 N N . ALA A 1 69 ? -0.755 2.198 -6.132 1.00 89.62 69 ALA A N 1
ATOM 561 C CA . ALA A 1 69 ? 0.182 3.263 -5.790 1.00 89.62 69 ALA A CA 1
ATOM 562 C C . ALA A 1 69 ? -0.468 4.654 -5.899 1.00 89.62 69 ALA A C 1
ATOM 564 O O . ALA A 1 69 ? -0.311 5.476 -4.994 1.00 89.62 69 ALA A O 1
ATOM 565 N N . MET A 1 70 ? -1.245 4.908 -6.959 1.00 86.75 70 MET A N 1
ATOM 566 C CA . MET A 1 70 ? -1.988 6.160 -7.141 1.00 86.75 70 MET A CA 1
ATOM 567 C C . MET A 1 70 ? -3.026 6.363 -6.031 1.00 86.75 70 MET A C 1
ATOM 569 O O . MET A 1 70 ? -2.986 7.390 -5.349 1.00 86.75 70 MET A O 1
ATOM 573 N N . ASP A 1 71 ? -3.876 5.369 -5.771 1.00 86.25 71 ASP A N 1
ATOM 574 C CA . ASP A 1 71 ? -4.895 5.413 -4.715 1.00 86.25 71 ASP A CA 1
ATOM 575 C C . ASP A 1 71 ? -4.286 5.630 -3.330 1.00 86.25 71 ASP A C 1
ATOM 577 O O . ASP A 1 71 ? -4.888 6.262 -2.457 1.00 86.25 71 ASP A O 1
ATOM 581 N N . TYR A 1 72 ? -3.094 5.082 -3.095 1.00 86.75 72 TYR A N 1
ATOM 582 C CA . TYR A 1 72 ? -2.368 5.319 -1.861 1.00 86.75 72 TYR A CA 1
ATOM 583 C C . TYR A 1 72 ? -1.806 6.745 -1.797 1.00 86.75 72 TYR A C 1
ATOM 585 O O . TYR A 1 72 ? -1.967 7.415 -0.779 1.00 86.75 72 TYR A O 1
ATOM 593 N N . SER A 1 73 ? -1.214 7.239 -2.888 1.00 84.50 73 SER A N 1
ATOM 594 C CA . SER A 1 73 ? -0.611 8.578 -2.961 1.00 84.50 73 SER A CA 1
ATOM 595 C C . SER A 1 73 ? -1.613 9.724 -2.777 1.00 84.50 73 SER A C 1
ATOM 597 O O . SER A 1 73 ? -1.253 10.784 -2.271 1.00 84.50 73 SER A O 1
ATOM 599 N N . MET A 1 74 ? -2.884 9.511 -3.133 1.00 85.25 74 MET A N 1
ATOM 600 C CA . MET A 1 74 ? -3.955 10.497 -2.952 1.00 85.25 74 MET A CA 1
ATOM 601 C C . MET A 1 74 ? -4.420 10.629 -1.494 1.00 85.25 74 MET A C 1
ATOM 603 O O . MET A 1 74 ? -5.217 11.514 -1.168 1.00 85.25 74 MET A O 1
ATOM 607 N N . ARG A 1 75 ? -3.961 9.752 -0.594 1.00 82.94 75 ARG A N 1
ATOM 608 C CA . ARG A 1 75 ? -4.377 9.769 0.809 1.00 82.94 75 ARG A CA 1
ATOM 609 C C . ARG A 1 75 ? -3.704 10.911 1.557 1.00 82.94 75 ARG A C 1
ATOM 611 O O . ARG A 1 75 ? -2.512 11.168 1.424 1.00 82.94 75 ARG A O 1
ATOM 618 N N . ARG A 1 76 ? -4.471 11.546 2.442 1.00 82.12 76 ARG A N 1
ATOM 619 C CA . ARG A 1 76 ? -3.932 12.483 3.431 1.00 82.12 76 ARG A CA 1
ATOM 620 C C . ARG A 1 76 ? -3.292 11.689 4.566 1.00 82.12 76 ARG A C 1
ATOM 622 O O . ARG A 1 76 ? -3.978 11.286 5.499 1.00 82.12 76 ARG A O 1
ATOM 629 N N . VAL A 1 77 ? -1.990 11.451 4.459 1.00 81.12 77 VAL A N 1
ATOM 630 C CA . VAL A 1 77 ? -1.186 10.880 5.545 1.00 81.12 77 VAL A CA 1
ATOM 631 C C . VAL A 1 77 ? -0.771 11.976 6.527 1.00 81.12 77 VAL A C 1
ATOM 633 O O . VAL A 1 77 ? -0.466 13.096 6.121 1.00 81.12 77 VAL A O 1
ATOM 636 N N . THR A 1 78 ? -0.778 11.664 7.824 1.00 85.56 78 THR A N 1
ATOM 637 C CA . THR A 1 78 ? -0.366 12.610 8.877 1.00 85.56 78 THR A CA 1
ATOM 638 C C . THR A 1 78 ? 1.126 12.930 8.788 1.00 85.56 78 THR A C 1
ATOM 640 O O . THR A 1 78 ? 1.513 14.080 8.971 1.00 85.56 78 THR A O 1
ATOM 643 N N . MET A 1 79 ? 1.943 11.919 8.475 1.00 86.81 79 MET A N 1
ATOM 644 C CA . MET A 1 79 ? 3.389 12.028 8.284 1.00 86.81 79 MET A CA 1
ATOM 645 C C . MET A 1 79 ? 3.733 11.570 6.867 1.00 86.81 79 MET A C 1
ATOM 647 O O . MET A 1 79 ? 3.581 10.396 6.534 1.00 86.81 79 MET A O 1
ATOM 651 N N . VAL A 1 80 ? 4.158 12.504 6.014 1.00 84.50 80 VAL A N 1
ATOM 652 C CA . VAL A 1 80 ? 4.466 12.214 4.600 1.00 84.50 80 VAL A CA 1
ATOM 653 C C . VAL A 1 80 ? 5.730 11.366 4.468 1.00 84.50 80 VAL A C 1
ATOM 655 O O . VAL A 1 80 ? 5.790 10.494 3.602 1.00 84.50 80 VAL A O 1
ATOM 658 N N . ASP A 1 81 ? 6.698 11.559 5.363 1.00 86.88 81 ASP A N 1
ATOM 659 C CA . ASP A 1 81 ? 7.967 10.821 5.366 1.00 86.88 81 ASP A CA 1
ATOM 660 C C . ASP A 1 81 ? 7.769 9.312 5.594 1.00 86.88 81 ASP A C 1
ATOM 662 O O . ASP A 1 81 ? 8.524 8.493 5.073 1.00 86.88 81 ASP A O 1
ATOM 666 N N . ASP A 1 82 ? 6.685 8.930 6.276 1.00 87.88 82 ASP A N 1
ATOM 667 C CA . ASP A 1 82 ? 6.330 7.532 6.530 1.00 87.88 82 ASP A CA 1
ATOM 668 C C . ASP A 1 82 ? 5.499 6.904 5.401 1.00 87.88 82 ASP A C 1
ATOM 670 O O . ASP A 1 82 ? 5.134 5.730 5.482 1.00 87.88 82 ASP A O 1
ATOM 674 N N . SER A 1 83 ? 5.194 7.646 4.331 1.00 87.06 83 SER A N 1
ATOM 675 C CA . SER A 1 83 ? 4.315 7.180 3.249 1.00 87.06 83 SER A CA 1
ATOM 676 C C . SER A 1 83 ? 4.793 5.869 2.618 1.00 87.06 83 SER A C 1
ATOM 678 O O . SER A 1 83 ? 3.992 4.945 2.477 1.00 87.06 83 SER A O 1
ATOM 680 N N . ILE A 1 84 ? 6.090 5.751 2.306 1.00 87.94 84 ILE A N 1
ATOM 681 C CA . ILE A 1 84 ? 6.688 4.533 1.734 1.00 87.94 84 ILE A CA 1
ATOM 682 C C . ILE A 1 84 ? 6.644 3.382 2.745 1.00 87.94 84 ILE A C 1
ATOM 684 O O . ILE A 1 84 ? 6.274 2.264 2.387 1.00 87.94 84 ILE A O 1
ATOM 688 N N . SER A 1 85 ? 6.979 3.652 4.009 1.00 88.56 85 SER A N 1
ATOM 689 C CA . SER A 1 85 ? 6.946 2.656 5.086 1.00 88.56 85 SER A CA 1
ATOM 690 C C . SER A 1 85 ? 5.537 2.107 5.301 1.00 88.56 85 SER A C 1
ATOM 692 O O . SER A 1 85 ? 5.351 0.898 5.419 1.00 88.56 85 SER A O 1
ATOM 694 N N . ALA A 1 86 ? 4.527 2.972 5.282 1.00 86.81 86 ALA A N 1
ATOM 695 C CA . ALA A 1 86 ? 3.133 2.574 5.414 1.00 86.81 86 ALA A CA 1
ATOM 696 C C . ALA A 1 86 ? 2.586 1.894 4.136 1.00 86.81 86 ALA A C 1
ATOM 698 O O . ALA A 1 86 ? 1.718 1.024 4.221 1.00 86.81 86 ALA A O 1
ATOM 699 N N . PHE A 1 87 ? 3.163 2.166 2.958 1.00 88.12 87 PHE A N 1
ATOM 700 C CA . PHE A 1 87 ? 2.870 1.421 1.726 1.00 88.12 87 PHE A CA 1
ATOM 701 C C . PHE A 1 87 ? 3.548 0.037 1.670 1.00 88.12 87 PHE A C 1
ATOM 703 O O . PHE A 1 87 ? 3.139 -0.822 0.886 1.00 88.12 87 PHE A O 1
ATOM 710 N N . ALA A 1 88 ? 4.542 -0.232 2.525 1.00 88.19 88 ALA A N 1
ATOM 711 C CA . ALA A 1 88 ? 5.320 -1.472 2.495 1.00 88.19 88 ALA A CA 1
ATOM 712 C C . ALA A 1 88 ? 4.480 -2.743 2.712 1.00 88.19 88 ALA A C 1
ATOM 714 O O . ALA A 1 88 ? 4.855 -3.820 2.253 1.00 88.19 88 ALA A O 1
ATOM 715 N N . GLY A 1 89 ? 3.324 -2.639 3.377 1.00 83.44 89 GLY A N 1
ATOM 716 C CA . GLY A 1 89 ? 2.392 -3.762 3.510 1.00 83.44 89 GLY A CA 1
ATOM 717 C C . GLY A 1 89 ? 1.876 -4.264 2.156 1.00 83.44 89 GLY A C 1
ATOM 718 O O . GLY A 1 89 ? 1.785 -5.473 1.944 1.00 83.44 89 GLY A O 1
ATOM 719 N N . VAL A 1 90 ? 1.611 -3.343 1.224 1.00 86.69 90 VAL A N 1
ATOM 720 C CA . VAL A 1 90 ? 1.160 -3.653 -0.139 1.00 86.69 90 VAL A CA 1
ATOM 721 C C . VAL A 1 90 ? 2.290 -4.289 -0.940 1.00 86.69 90 VAL A C 1
ATOM 723 O O . VAL A 1 90 ? 2.141 -5.395 -1.463 1.00 86.69 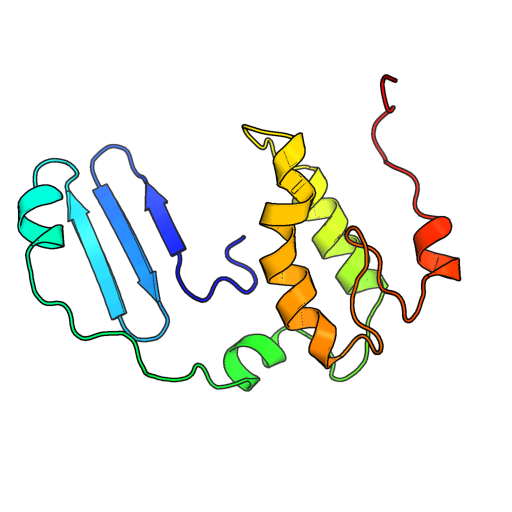90 VAL A O 1
ATOM 726 N N . THR A 1 91 ? 3.453 -3.638 -0.984 1.00 90.31 91 THR A N 1
ATOM 727 C CA . THR A 1 91 ? 4.603 -4.132 -1.757 1.00 90.31 91 THR A CA 1
ATOM 728 C C . THR A 1 91 ? 5.142 -5.456 -1.217 1.00 90.31 91 THR A C 1
ATOM 730 O O . THR A 1 91 ? 5.603 -6.290 -1.994 1.00 90.31 91 THR A O 1
ATOM 733 N N . HIS A 1 92 ? 5.023 -5.718 0.089 1.00 87.56 92 HIS A N 1
ATOM 734 C CA . HIS A 1 92 ? 5.380 -7.008 0.676 1.00 87.56 92 HIS A CA 1
ATOM 735 C C . HIS A 1 92 ? 4.524 -8.152 0.122 1.00 87.56 92 HIS A C 1
ATOM 737 O O . HIS A 1 92 ? 5.059 -9.216 -0.188 1.00 87.56 92 HIS A O 1
ATOM 743 N N . VAL A 1 93 ? 3.212 -7.956 -0.033 1.00 84.38 93 VAL A N 1
ATOM 744 C CA . VAL A 1 93 ? 2.339 -8.987 -0.616 1.00 84.38 93 VAL A CA 1
ATOM 745 C C . VAL A 1 93 ? 2.621 -9.159 -2.104 1.00 84.38 93 VAL A C 1
ATOM 747 O O . VAL A 1 93 ? 2.821 -10.286 -2.555 1.00 84.38 93 VAL A O 1
ATOM 750 N N . LEU A 1 94 ? 2.752 -8.058 -2.842 1.00 88.12 94 LEU A N 1
ATOM 751 C CA . LEU A 1 94 ? 3.035 -8.093 -4.276 1.00 88.12 94 LEU A CA 1
ATOM 752 C C . LEU A 1 94 ? 4.435 -8.636 -4.611 1.00 88.12 94 LEU A C 1
ATOM 754 O O . LEU A 1 94 ? 4.643 -9.150 -5.705 1.00 88.12 94 LEU A O 1
ATOM 758 N N . SER A 1 95 ? 5.397 -8.608 -3.682 1.00 89.56 95 SER A N 1
ATOM 759 C CA . SER A 1 95 ? 6.755 -9.144 -3.906 1.00 89.56 95 SER A CA 1
ATOM 760 C C . SER A 1 95 ? 6.796 -10.636 -4.257 1.00 89.56 95 SER A C 1
ATOM 762 O O . SER A 1 95 ? 7.810 -11.132 -4.740 1.00 89.56 95 SER A O 1
ATOM 764 N N . ARG A 1 96 ? 5.692 -11.356 -4.030 1.00 86.06 96 ARG A N 1
ATOM 765 C CA . ARG A 1 96 ? 5.545 -12.771 -4.386 1.00 86.06 96 ARG A CA 1
ATOM 766 C C . ARG A 1 96 ? 5.312 -12.987 -5.880 1.00 86.06 96 ARG A C 1
ATOM 768 O O . ARG A 1 96 ? 5.673 -14.044 -6.384 1.00 86.06 96 ARG A O 1
ATOM 775 N N . ILE A 1 97 ? 4.734 -11.996 -6.563 1.00 87.25 97 ILE A N 1
ATOM 776 C CA . ILE A 1 97 ? 4.467 -12.027 -8.010 1.00 87.25 97 ILE A CA 1
ATOM 777 C C . ILE A 1 97 ? 5.442 -11.129 -8.791 1.00 87.25 97 ILE A C 1
ATOM 779 O O . ILE A 1 97 ? 5.865 -11.488 -9.886 1.00 87.25 97 ILE A O 1
ATOM 783 N N . PHE A 1 98 ? 5.874 -10.002 -8.212 1.00 91.38 98 PHE A N 1
ATOM 784 C CA . PHE A 1 98 ? 6.888 -9.118 -8.794 1.00 91.38 98 PHE A CA 1
ATOM 785 C C . PHE A 1 98 ? 8.291 -9.606 -8.429 1.00 91.38 98 PHE A C 1
ATOM 787 O O . PHE A 1 98 ? 8.778 -9.371 -7.319 1.00 91.38 98 PHE A O 1
ATOM 794 N N . GLN A 1 99 ? 8.961 -10.277 -9.368 1.00 91.44 99 GLN A N 1
ATOM 795 C CA . GLN A 1 99 ? 10.303 -10.814 -9.141 1.00 91.44 99 GLN A CA 1
ATOM 796 C C . GLN A 1 99 ? 11.310 -9.713 -8.786 1.00 91.44 99 GLN A C 1
ATOM 798 O O . GLN A 1 99 ? 11.283 -8.607 -9.321 1.00 91.44 99 GLN A O 1
ATOM 803 N N . GLY A 1 100 ? 12.205 -10.018 -7.847 1.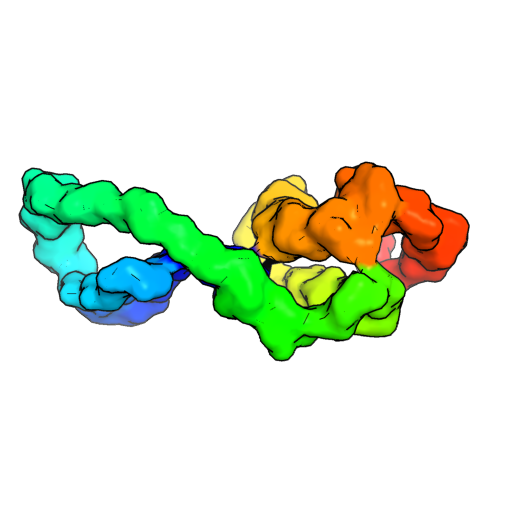00 93.31 100 GLY A N 1
ATOM 804 C CA . GLY A 1 100 ? 13.130 -9.033 -7.281 1.00 93.31 100 GLY A CA 1
ATOM 805 C C . GLY A 1 100 ? 12.486 -8.098 -6.251 1.00 93.31 100 GLY A C 1
ATOM 806 O O . GLY A 1 100 ? 13.204 -7.439 -5.506 1.00 93.31 100 GLY A O 1
ATOM 807 N N . GLY A 1 101 ? 11.157 -8.081 -6.129 1.00 94.06 101 GLY A N 1
ATOM 808 C CA . GLY A 1 101 ? 10.446 -7.265 -5.154 1.00 94.06 101 GLY A CA 1
ATOM 809 C C . GLY A 1 101 ? 10.460 -5.778 -5.504 1.00 94.06 101 GLY A C 1
ATOM 810 O O . GLY A 1 101 ? 10.355 -5.390 -6.669 1.00 94.06 101 GLY A O 1
ATOM 811 N N . PHE A 1 102 ? 10.546 -4.939 -4.470 1.00 94.88 102 PHE A N 1
ATOM 812 C CA . PHE A 1 102 ? 10.369 -3.494 -4.586 1.00 94.88 102 PHE A CA 1
ATOM 813 C C . PHE A 1 102 ? 11.493 -2.725 -3.892 1.00 94.88 102 PHE A C 1
ATOM 815 O O . PHE A 1 102 ? 11.923 -3.096 -2.800 1.00 94.88 102 PHE A O 1
ATOM 822 N N . ALA A 1 103 ? 11.898 -1.601 -4.482 1.00 93.25 103 ALA A N 1
ATOM 823 C CA . ALA A 1 103 ? 12.799 -0.623 -3.876 1.00 93.25 103 ALA A CA 1
ATOM 824 C C . ALA A 1 103 ? 12.132 0.756 -3.877 1.00 93.25 103 ALA A C 1
ATOM 826 O O . ALA A 1 103 ? 11.669 1.206 -4.918 1.00 93.25 103 ALA A O 1
ATOM 827 N N . TYR A 1 104 ? 12.050 1.418 -2.718 1.00 90.88 104 TYR A N 1
ATOM 828 C CA . TYR A 1 104 ? 11.391 2.730 -2.566 1.00 90.88 104 TYR A CA 1
ATOM 829 C C . TYR A 1 104 ? 9.959 2.798 -3.137 1.00 90.88 104 TYR A C 1
ATOM 831 O O . TYR A 1 104 ? 9.525 3.839 -3.617 1.00 90.88 104 TYR A O 1
ATOM 839 N N . GLY A 1 105 ? 9.219 1.683 -3.113 1.00 90.81 105 GLY A N 1
ATOM 840 C CA . GLY A 1 105 ? 7.897 1.606 -3.743 1.00 90.81 105 GLY A CA 1
ATOM 841 C C . GLY A 1 105 ? 7.940 1.534 -5.275 1.00 90.81 105 GLY A C 1
ATOM 842 O O . GLY A 1 105 ? 6.980 1.919 -5.927 1.00 90.81 105 GLY A O 1
ATOM 843 N N . MET A 1 106 ? 9.028 1.052 -5.876 1.00 93.56 106 MET A N 1
ATOM 844 C CA . MET A 1 106 ? 9.118 0.762 -7.311 1.00 93.56 106 MET A CA 1
ATOM 845 C C . MET A 1 106 ? 9.386 -0.731 -7.538 1.00 93.56 106 MET A C 1
ATOM 847 O O . MET A 1 106 ? 10.269 -1.277 -6.870 1.00 93.56 106 MET A O 1
ATOM 851 N N . PRO A 1 107 ? 8.661 -1.401 -8.452 1.00 95.06 107 PRO A N 1
ATOM 852 C CA . PRO A 1 107 ? 8.873 -2.809 -8.768 1.00 95.06 107 PRO A CA 1
ATOM 853 C C . PRO A 1 107 ? 10.189 -2.970 -9.527 1.00 95.06 107 PRO 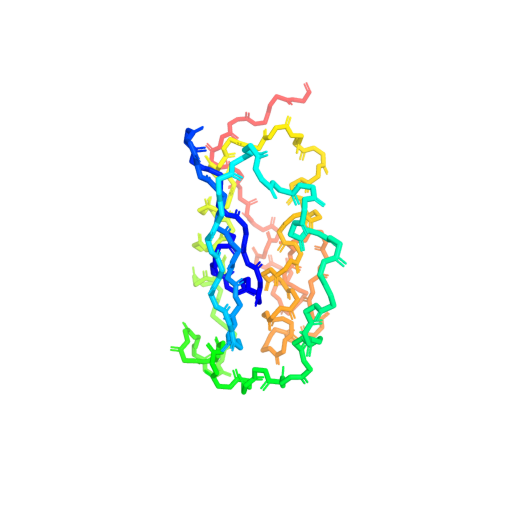A C 1
ATOM 855 O O . PRO A 1 107 ? 10.354 -2.413 -10.610 1.00 95.06 107 PRO A O 1
ATOM 858 N N . LEU A 1 108 ? 11.123 -3.757 -8.984 1.00 96.12 108 LEU A N 1
ATOM 859 C CA . LEU A 1 108 ? 12.433 -3.962 -9.615 1.00 96.12 108 LEU A CA 1
ATOM 860 C C . LEU A 1 108 ? 12.325 -4.698 -10.957 1.00 96.12 108 LEU A C 1
ATOM 862 O O . LEU A 1 108 ? 13.104 -4.427 -11.866 1.00 96.12 108 LEU A O 1
ATOM 866 N N . MET A 1 109 ? 11.325 -5.573 -11.092 1.00 95.00 109 MET A N 1
ATOM 867 C CA . MET A 1 109 ? 11.005 -6.303 -12.322 1.00 95.00 109 MET A CA 1
ATOM 868 C C . MET A 1 109 ? 10.751 -5.396 -13.535 1.00 95.00 109 MET A C 1
ATOM 870 O O . MET A 1 109 ? 11.044 -5.790 -14.657 1.00 95.00 109 MET A O 1
ATOM 874 N N . PHE A 1 110 ? 10.216 -4.195 -13.299 1.00 94.50 110 PHE A N 1
ATOM 875 C CA . PHE A 1 110 ? 9.824 -3.224 -14.324 1.00 94.50 110 PHE A CA 1
ATOM 876 C C . PHE A 1 110 ? 10.382 -1.840 -13.990 1.00 94.50 110 PHE A C 1
ATOM 878 O O . PHE A 1 110 ? 9.682 -0.830 -14.086 1.00 94.50 110 PHE A O 1
ATOM 885 N N . ILE A 1 111 ? 11.625 -1.789 -13.505 1.00 93.88 111 ILE A N 1
ATOM 886 C CA . ILE A 1 111 ? 12.226 -0.539 -13.032 1.00 93.88 111 ILE A CA 1
ATOM 887 C C . ILE A 1 111 ? 12.345 0.500 -14.152 1.00 93.88 111 ILE A C 1
ATOM 889 O O . ILE A 1 111 ? 12.141 1.684 -13.917 1.00 93.88 111 ILE A O 1
ATOM 893 N N . ASP A 1 112 ? 12.610 0.060 -15.378 1.00 94.44 112 ASP A N 1
ATOM 894 C CA . ASP A 1 112 ? 12.631 0.885 -16.583 1.00 94.44 112 ASP A CA 1
ATOM 895 C C . ASP A 1 112 ? 11.294 1.599 -16.825 1.00 94.44 112 ASP A C 1
ATOM 897 O O . ASP A 1 112 ? 11.280 2.795 -17.110 1.00 94.44 112 ASP A O 1
ATOM 901 N N . ILE A 1 113 ? 10.177 0.896 -16.631 1.00 92.44 113 ILE A N 1
ATOM 902 C CA . ILE A 1 113 ? 8.823 1.452 -16.724 1.00 92.44 113 ILE A CA 1
ATOM 903 C C . ILE A 1 113 ? 8.508 2.320 -15.498 1.00 92.44 113 ILE A C 1
ATOM 905 O O . ILE A 1 113 ? 7.978 3.422 -15.640 1.00 92.44 113 ILE A O 1
ATOM 909 N N . ALA A 1 114 ? 8.851 1.861 -14.292 1.00 91.50 114 ALA A N 1
ATOM 910 C CA . ALA A 1 114 ? 8.581 2.576 -13.045 1.00 91.50 114 ALA A CA 1
ATOM 911 C C . ALA A 1 114 ? 9.300 3.935 -12.983 1.00 91.50 114 ALA A C 1
ATOM 913 O O . ALA A 1 114 ? 8.743 4.903 -12.474 1.00 91.50 114 ALA A O 1
ATOM 914 N N . LEU A 1 115 ? 10.497 4.048 -13.567 1.00 90.50 115 LEU A N 1
ATOM 915 C CA . LEU A 1 115 ? 11.236 5.311 -13.673 1.00 90.50 115 LEU A CA 1
ATOM 916 C C . LEU A 1 115 ? 10.538 6.356 -14.559 1.00 90.50 115 LEU A C 1
ATOM 918 O O . LEU A 1 115 ? 10.852 7.544 -14.469 1.00 90.50 115 LEU A O 1
ATOM 922 N N . LEU A 1 116 ? 9.587 5.943 -15.400 1.00 90.12 116 LEU A N 1
ATOM 923 C CA . LEU A 1 116 ? 8.778 6.852 -16.213 1.00 90.12 116 LEU A CA 1
ATOM 924 C C . LEU A 1 116 ? 7.580 7.423 -15.444 1.00 90.12 116 LEU A C 1
ATOM 926 O O . LEU A 1 116 ? 6.907 8.321 -15.961 1.00 90.12 116 LEU A O 1
ATOM 930 N N . TRP A 1 117 ? 7.297 6.935 -14.231 1.00 86.81 117 TRP A N 1
ATOM 931 C CA . TRP A 1 117 ? 6.195 7.438 -13.420 1.00 86.81 117 TRP A CA 1
ATOM 932 C C . TRP A 1 117 ? 6.380 8.912 -13.085 1.00 86.81 117 TRP A C 1
ATOM 934 O O . TRP A 1 117 ? 7.409 9.352 -12.571 1.00 86.81 117 TRP A O 1
ATOM 944 N N . ARG A 1 118 ? 5.332 9.687 -13.366 1.00 78.31 118 ARG A N 1
ATOM 945 C CA . ARG A 1 118 ? 5.272 11.104 -13.031 1.00 78.31 118 ARG A CA 1
ATOM 946 C C . ARG A 1 118 ? 4.238 11.315 -11.935 1.00 78.31 118 ARG A C 1
ATOM 948 O O . ARG A 1 118 ? 3.117 10.822 -12.069 1.00 78.31 118 ARG A O 1
ATOM 955 N N . PRO A 1 119 ? 4.574 12.064 -10.876 1.00 70.75 119 PRO A N 1
ATOM 956 C CA . PRO A 1 119 ? 3.583 12.468 -9.895 1.00 70.75 119 PRO A CA 1
ATOM 957 C C . PRO A 1 119 ? 2.518 13.316 -10.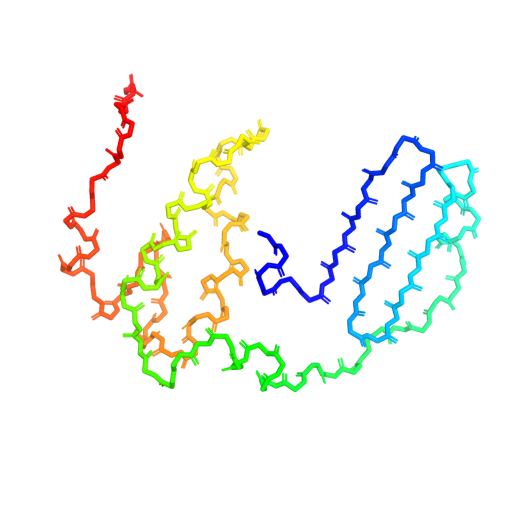596 1.00 70.75 119 PRO A C 1
ATOM 959 O O . PRO A 1 119 ? 2.839 14.228 -11.359 1.00 70.75 119 PRO A O 1
ATOM 962 N N . GLN A 1 120 ? 1.246 13.019 -10.337 1.00 67.50 120 GLN A N 1
ATOM 963 C CA . GLN A 1 120 ? 0.145 13.828 -10.866 1.00 67.50 120 GLN A CA 1
ATOM 964 C C . GLN A 1 120 ? 0.083 15.214 -10.204 1.00 67.50 120 GLN A C 1
ATOM 966 O O . GLN A 1 120 ? -0.392 16.171 -10.810 1.00 67.50 120 GLN A O 1
ATOM 971 N N . ALA A 1 121 ? 0.596 15.341 -8.977 1.00 64.38 121 ALA A N 1
ATOM 972 C CA . ALA A 1 121 ? 0.717 16.611 -8.273 1.00 64.38 121 ALA A CA 1
ATOM 973 C C . ALA A 1 121 ? 2.082 17.267 -8.530 1.00 64.38 121 ALA A C 1
ATOM 975 O O . ALA A 1 121 ? 3.115 16.598 -8.598 1.00 64.38 121 ALA A O 1
ATOM 976 N N . THR A 1 122 ? 2.106 18.599 -8.615 1.00 61.59 122 THR A N 1
ATOM 977 C CA . THR A 1 122 ? 3.355 19.364 -8.673 1.00 61.59 122 THR A CA 1
ATOM 978 C C . THR A 1 122 ? 4.158 19.139 -7.393 1.00 61.59 122 THR A C 1
ATOM 980 O O . THR A 1 122 ? 3.727 19.558 -6.316 1.00 61.59 122 THR A O 1
ATOM 983 N N . ILE A 1 123 ? 5.332 18.516 -7.499 1.00 59.22 123 ILE A N 1
ATOM 984 C CA . ILE A 1 123 ? 6.285 18.446 -6.388 1.00 59.22 123 ILE A CA 1
ATOM 985 C C . ILE A 1 123 ? 6.773 19.872 -6.110 1.00 59.22 123 ILE A C 1
ATOM 987 O O . ILE A 1 123 ? 7.441 20.474 -6.953 1.00 59.22 123 ILE A O 1
ATOM 991 N N . ARG A 1 124 ? 6.461 20.419 -4.930 1.00 55.69 124 ARG A N 1
ATOM 992 C CA . ARG A 1 124 ? 7.239 21.536 -4.385 1.00 55.69 124 ARG A CA 1
ATOM 993 C C . ARG 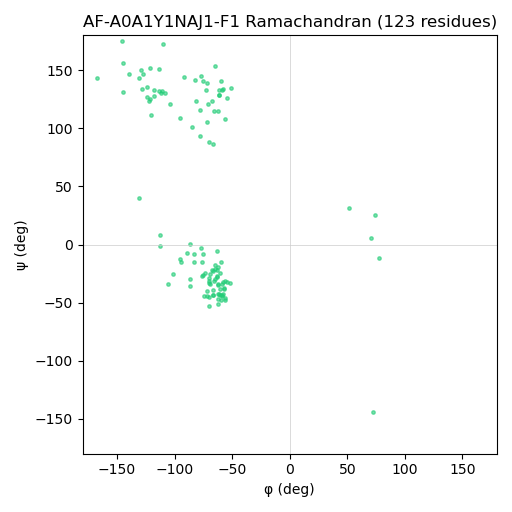A 1 124 ? 8.524 20.943 -3.814 1.00 55.69 124 ARG A C 1
ATOM 995 O O . ARG A 1 124 ? 8.449 20.099 -2.926 1.00 55.69 124 ARG A O 1
ATOM 1002 N N . ARG A 1 125 ? 9.656 21.318 -4.407 1.00 48.22 125 ARG A N 1
ATOM 1003 C CA . ARG A 1 125 ? 10.991 21.026 -3.876 1.00 48.22 125 ARG A CA 1
ATOM 1004 C C . ARG A 1 125 ? 11.311 21.949 -2.714 1.00 48.22 125 ARG A C 1
ATOM 1006 O O . ARG A 1 125 ? 10.881 23.122 -2.788 1.00 48.22 125 ARG A O 1
#

Radius of gyration: 17.78 Å; Cα contacts (8 Å, |Δi|>4): 94; chains: 1; bounding box: 31×40×48 Å